Protein AF-E5RG54-F1 (afdb_monomer_lite)

pLDDT: mean 74.67, std 19.94, range [43.03, 98.38]

InterPro domains:
  IPR029071 Ubiquitin-like domain superfamily [SSF54236] (31-65)
  IPR041390 Focal adhesion kinase, N-terminal [PF18038] (35-65)

Secondary structure (DSSP, 8-state):
-------TT--S-------------S---TTPPP-EEEEE-----SS-GGG-EEEEE--TTS----

Foldseek 3Di:
DDDDDDDPPPDPDPPPPDPPPPPPPDPDDVPDDWDWDWAQDQPDDPDDNVPHTDIDTDDPPDDDDD

Structure (mmCIF, N/CA/C/O backbone):
data_AF-E5RG54-F1
#
_entry.id   AF-E5RG54-F1
#
loop_
_atom_site.group_PDB
_atom_site.id
_atom_site.type_symbol
_atom_site.label_atom_id
_atom_site.label_alt_id
_atom_site.label_comp_id
_atom_site.label_asym_id
_atom_site.label_entity_id
_atom_site.label_seq_id
_atom_site.pdbx_PDB_ins_code
_atom_site.Cartn_x
_atom_site.Cartn_y
_atom_site.Cartn_z
_atom_site.occupancy
_atom_site.B_iso_or_equiv
_atom_site.auth_seq_id
_atom_site.auth_comp_id
_atom_site.auth_asym_id
_atom_site.auth_atom_id
_atom_site.pdbx_PDB_model_num
ATOM 1 N N . MET A 1 1 ? -0.420 -37.158 -1.778 1.00 49.84 1 MET A N 1
ATOM 2 C CA . MET A 1 1 ? -0.485 -36.002 -0.861 1.00 49.84 1 MET A CA 1
ATOM 3 C C . MET A 1 1 ? 0.440 -36.315 0.299 1.00 49.84 1 MET A C 1
ATOM 5 O O . MET A 1 1 ? 0.221 -37.329 0.945 1.00 49.84 1 MET A O 1
ATOM 9 N N . ALA A 1 2 ? 1.518 -35.557 0.485 1.00 46.53 2 ALA A N 1
ATOM 10 C CA . ALA A 1 2 ? 2.478 -35.788 1.564 1.00 46.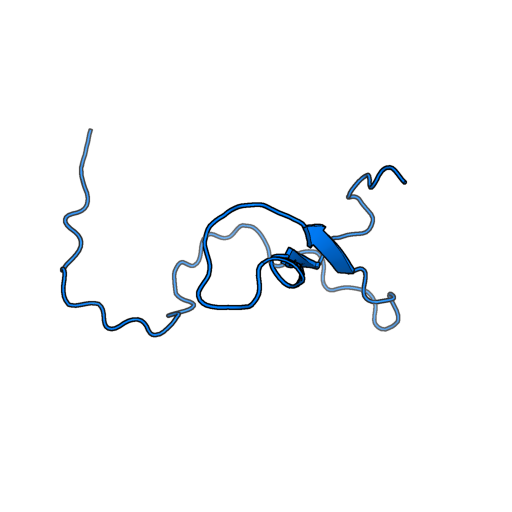53 2 ALA A CA 1
ATOM 11 C C . ALA A 1 2 ? 2.568 -34.515 2.411 1.00 46.53 2 ALA A C 1
ATOM 13 O O . ALA A 1 2 ? 2.742 -33.432 1.858 1.00 46.53 2 ALA A O 1
ATOM 14 N N . ALA A 1 3 ? 2.404 -34.649 3.726 1.00 57.06 3 ALA A N 1
ATOM 15 C CA . ALA A 1 3 ? 2.574 -33.560 4.679 1.00 57.06 3 ALA A CA 1
ATOM 16 C C . ALA A 1 3 ? 3.990 -33.638 5.258 1.00 57.06 3 ALA A C 1
ATOM 18 O O . ALA A 1 3 ? 4.380 -34.671 5.802 1.00 57.06 3 ALA A O 1
ATOM 19 N N . ALA A 1 4 ? 4.762 -32.562 5.123 1.00 62.72 4 ALA A N 1
ATOM 20 C CA . ALA A 1 4 ? 6.016 -32.420 5.845 1.00 62.72 4 ALA A CA 1
ATOM 21 C C . ALA A 1 4 ? 5.682 -32.107 7.310 1.00 62.72 4 ALA A C 1
ATOM 23 O O . ALA A 1 4 ? 5.093 -31.067 7.603 1.00 62.72 4 ALA A O 1
ATOM 24 N N . TYR A 1 5 ? 6.018 -33.022 8.219 1.00 59.75 5 TYR A N 1
ATOM 25 C CA . TYR A 1 5 ? 5.968 -32.758 9.654 1.00 59.75 5 TYR A CA 1
ATOM 26 C C . TYR A 1 5 ? 7.069 -31.749 9.986 1.00 59.75 5 TYR A C 1
ATOM 28 O O . TYR A 1 5 ? 8.252 -32.068 9.889 1.00 59.75 5 TYR A O 1
ATOM 36 N N . LEU A 1 6 ? 6.678 -30.522 10.322 1.00 70.69 6 LEU A N 1
ATOM 37 C CA . LEU A 1 6 ? 7.601 -29.511 10.823 1.00 70.69 6 LEU A CA 1
ATOM 38 C C . LEU A 1 6 ? 7.763 -29.693 12.332 1.00 70.69 6 LEU A C 1
ATOM 40 O O . LEU A 1 6 ? 6.778 -29.839 13.057 1.00 70.69 6 LEU A O 1
ATOM 44 N N . ASP A 1 7 ? 9.016 -29.696 12.780 1.00 60.38 7 ASP A N 1
ATOM 45 C CA . ASP A 1 7 ? 9.365 -29.741 14.195 1.00 60.38 7 ASP A CA 1
ATOM 46 C C . ASP A 1 7 ? 8.954 -28.416 14.870 1.00 60.38 7 ASP A C 1
ATOM 48 O O . ASP A 1 7 ? 9.287 -27.341 14.358 1.00 60.38 7 ASP A O 1
ATOM 52 N N . PRO A 1 8 ? 8.214 -28.453 15.992 1.00 67.06 8 PRO A N 1
ATOM 53 C CA . PRO A 1 8 ? 7.677 -27.251 16.621 1.00 67.06 8 PRO A CA 1
ATOM 54 C C . PRO A 1 8 ? 8.744 -26.381 17.305 1.00 67.06 8 PRO A C 1
ATOM 56 O O . PRO A 1 8 ? 8.418 -25.282 17.744 1.00 67.06 8 PRO A O 1
ATOM 59 N N . ASN A 1 9 ? 10.004 -26.827 17.403 1.00 56.25 9 ASN A N 1
ATOM 60 C CA . ASN A 1 9 ? 11.080 -26.104 18.087 1.00 56.25 9 ASN A CA 1
ATOM 61 C C . ASN A 1 9 ? 12.062 -25.416 17.123 1.00 56.25 9 ASN A C 1
ATOM 63 O O . ASN A 1 9 ? 13.245 -25.234 17.424 1.00 56.25 9 ASN A O 1
ATOM 67 N N . LEU A 1 10 ? 11.585 -25.001 15.947 1.00 60.28 10 LEU A N 1
ATOM 68 C CA . LEU A 1 10 ? 12.352 -24.117 15.079 1.00 60.28 10 LEU A CA 1
ATOM 69 C C . LEU A 1 10 ? 12.332 -22.702 15.675 1.00 60.28 10 LEU A C 1
ATOM 71 O O . LEU A 1 10 ? 11.512 -21.862 15.307 1.00 60.28 10 LEU A O 1
ATOM 75 N N . ASN A 1 11 ? 13.232 -22.459 16.634 1.00 53.28 11 ASN A N 1
ATOM 76 C CA . ASN A 1 11 ? 13.518 -21.126 17.153 1.00 53.28 11 ASN A CA 1
ATOM 77 C C . ASN A 1 11 ? 13.664 -20.161 15.978 1.00 53.28 11 ASN A C 1
ATOM 79 O O . ASN A 1 11 ? 14.461 -20.390 15.064 1.00 53.28 11 ASN A O 1
ATOM 83 N N . HIS A 1 12 ? 12.845 -19.114 16.025 1.00 52.75 12 HIS A N 1
ATOM 84 C CA . HIS A 1 12 ? 12.558 -18.141 14.981 1.00 52.75 12 HIS A CA 1
ATOM 85 C C . HIS A 1 12 ? 13.785 -17.279 14.637 1.00 52.75 12 HIS A C 1
ATOM 87 O O . HIS A 1 12 ? 13.803 -16.065 14.811 1.00 52.75 12 HIS A O 1
ATOM 93 N N . THR A 1 13 ? 14.843 -17.908 14.144 1.00 43.03 13 THR A N 1
ATOM 94 C CA . THR A 1 13 ? 15.837 -17.252 13.308 1.00 43.03 13 THR A CA 1
ATOM 95 C C . THR A 1 13 ? 15.298 -17.343 11.885 1.00 43.03 13 THR A C 1
ATOM 97 O O . THR A 1 13 ? 14.882 -18.432 11.476 1.00 43.03 13 THR A O 1
ATOM 100 N N . PRO A 1 14 ? 15.237 -16.246 11.110 1.00 49.41 14 PRO A N 1
ATOM 101 C CA . PRO A 1 14 ? 14.960 -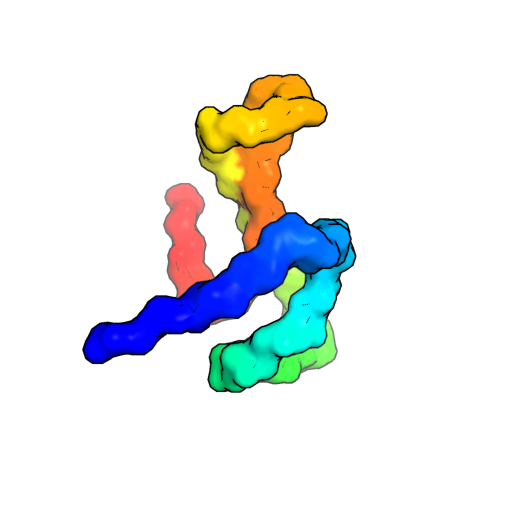16.347 9.688 1.00 49.41 14 PRO A CA 1
ATOM 102 C C . PRO A 1 14 ? 16.154 -17.061 9.048 1.00 49.41 14 PRO A C 1
ATOM 104 O O . PRO A 1 14 ? 17.099 -16.434 8.573 1.00 49.41 14 PRO A O 1
ATOM 107 N N . ASN A 1 15 ? 16.155 -18.394 9.103 1.00 43.09 15 ASN A N 1
ATOM 108 C CA . ASN A 1 15 ? 17.090 -19.196 8.350 1.00 43.09 15 ASN A CA 1
ATOM 109 C C . ASN A 1 15 ? 16.744 -18.958 6.877 1.00 43.09 15 ASN A C 1
ATOM 111 O O . ASN A 1 15 ? 15.704 -19.353 6.355 1.00 43.09 15 ASN A O 1
ATOM 115 N N . SER A 1 16 ? 17.597 -18.184 6.220 1.00 52.94 16 SER A N 1
ATOM 116 C CA . SER A 1 16 ? 17.587 -18.018 4.776 1.00 52.94 16 SER A CA 1
ATOM 117 C C . SER A 1 16 ? 18.112 -19.316 4.164 1.00 52.94 16 SER A C 1
ATOM 119 O O . SER A 1 16 ? 19.267 -19.416 3.759 1.00 52.94 16 SER A O 1
ATOM 121 N N . SER A 1 17 ? 17.306 -20.375 4.207 1.00 53.25 17 SER A N 1
ATOM 122 C CA . SER A 1 17 ? 17.712 -21.690 3.704 1.00 53.25 17 SER A CA 1
ATOM 123 C C . SER A 1 17 ? 16.539 -22.553 3.248 1.00 53.25 17 SER A C 1
ATOM 125 O O . SER A 1 17 ? 16.543 -23.767 3.395 1.00 53.25 17 SER A O 1
ATOM 127 N N . THR A 1 18 ? 15.578 -21.944 2.563 1.00 44.72 18 THR A N 1
ATOM 128 C CA . THR A 1 18 ? 14.939 -22.599 1.417 1.00 44.72 18 THR A CA 1
ATOM 129 C C . THR A 1 18 ? 15.481 -21.926 0.170 1.00 44.72 18 THR A C 1
ATOM 131 O O . THR A 1 18 ? 15.058 -20.827 -0.185 1.00 44.72 18 THR A O 1
ATOM 134 N N . LYS A 1 19 ? 16.433 -22.583 -0.504 1.00 45.88 19 LYS A N 1
ATOM 135 C CA . LYS A 1 19 ? 16.775 -22.281 -1.897 1.00 45.88 19 LYS A CA 1
ATOM 136 C C . LYS A 1 19 ? 15.593 -22.686 -2.781 1.00 45.88 19 LYS A C 1
ATOM 138 O O . LYS A 1 19 ? 15.674 -23.633 -3.555 1.00 45.88 19 LYS A O 1
ATOM 143 N N . THR A 1 20 ? 14.485 -21.964 -2.675 1.00 46.81 20 THR A N 1
ATOM 144 C CA . THR A 1 20 ? 13.591 -21.829 -3.814 1.00 46.81 20 THR A CA 1
ATOM 145 C C . THR A 1 20 ? 14.367 -20.966 -4.789 1.00 46.81 20 THR A C 1
ATOM 147 O O . THR A 1 20 ? 14.581 -19.782 -4.544 1.00 46.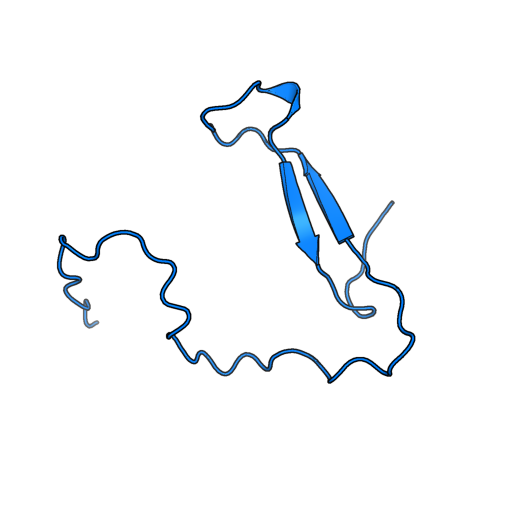81 20 THR A O 1
ATOM 150 N N . HIS A 1 21 ? 14.858 -21.576 -5.862 1.00 50.09 21 HIS A N 1
ATOM 151 C CA . HIS A 1 21 ? 15.499 -20.898 -6.985 1.00 50.09 21 HIS A CA 1
ATOM 152 C C . HIS A 1 21 ? 14.449 -20.098 -7.785 1.00 50.09 21 HIS A C 1
ATOM 154 O O . HIS A 1 21 ? 14.319 -20.237 -8.998 1.00 50.09 21 HIS A O 1
ATOM 160 N N . LEU A 1 22 ? 13.653 -19.271 -7.101 1.00 53.88 22 LEU A N 1
ATOM 161 C CA . LEU A 1 22 ? 13.109 -18.072 -7.709 1.00 53.88 22 LEU A CA 1
ATOM 162 C C . LEU A 1 22 ? 14.283 -17.112 -7.704 1.00 53.88 22 LEU A C 1
ATOM 164 O O . LEU A 1 22 ? 14.656 -16.605 -6.647 1.00 53.88 22 LEU A O 1
ATOM 168 N N . GLY A 1 23 ? 14.928 -17.002 -8.867 1.00 46.88 23 GLY A N 1
ATOM 169 C CA . GLY A 1 23 ? 16.139 -16.224 -9.061 1.00 46.88 23 GLY A CA 1
ATOM 170 C C . GLY A 1 23 ? 16.065 -14.934 -8.264 1.00 46.88 23 GLY A C 1
ATOM 171 O O .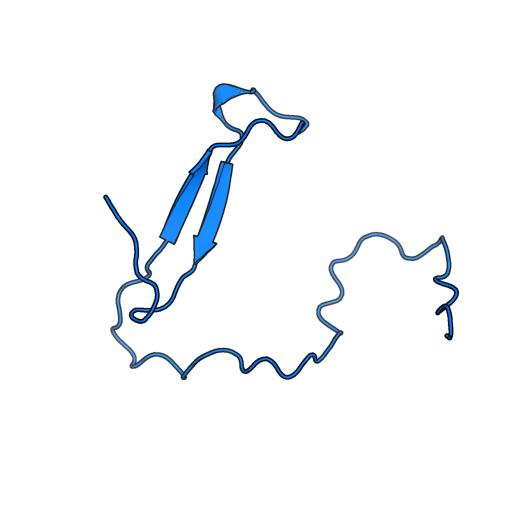 GLY A 1 23 ? 15.147 -14.133 -8.449 1.00 46.88 23 GLY A O 1
ATOM 172 N N . THR A 1 24 ? 17.027 -14.763 -7.359 1.00 48.75 24 THR A N 1
ATOM 173 C CA . THR A 1 24 ? 17.491 -13.444 -6.949 1.00 48.75 24 THR A CA 1
ATOM 174 C C . THR A 1 24 ? 17.601 -12.642 -8.227 1.00 48.75 24 THR A C 1
ATOM 176 O O . THR A 1 24 ? 18.441 -12.945 -9.077 1.00 48.75 24 THR A O 1
ATOM 179 N N . GLY A 1 25 ? 16.611 -11.769 -8.417 1.00 53.50 25 GLY A N 1
ATOM 180 C CA . GLY A 1 25 ? 16.347 -11.135 -9.690 1.00 53.50 25 GLY A CA 1
ATOM 181 C C . GLY A 1 25 ? 17.626 -10.532 -10.227 1.00 53.50 25 GLY A C 1
ATOM 182 O O . GLY A 1 25 ? 18.377 -9.955 -9.445 1.00 53.50 25 GLY A O 1
ATOM 183 N N . MET A 1 26 ? 17.832 -10.730 -11.532 1.00 53.62 26 MET A N 1
ATOM 184 C CA . MET A 1 26 ? 18.599 -9.865 -12.422 1.00 53.62 26 MET A CA 1
ATOM 185 C C . MET A 1 26 ? 19.551 -8.962 -11.644 1.00 53.62 26 MET A C 1
ATOM 187 O O . MET A 1 26 ? 19.096 -7.936 -11.133 1.00 53.62 26 MET A O 1
ATOM 191 N N . GLU A 1 27 ? 20.815 -9.374 -11.509 1.00 59.69 27 GLU A N 1
ATOM 192 C CA . GLU A 1 27 ? 21.870 -8.559 -10.906 1.00 59.69 27 GLU A CA 1
ATOM 193 C C . GLU A 1 27 ? 21.700 -7.128 -11.417 1.00 59.69 27 GLU A C 1
ATOM 195 O O . GLU A 1 27 ? 21.884 -6.853 -12.605 1.00 59.69 27 GLU A O 1
ATOM 200 N N . ARG A 1 28 ? 21.165 -6.245 -10.563 1.00 64.44 28 ARG A N 1
ATOM 201 C CA . ARG A 1 28 ? 20.760 -4.921 -11.026 1.00 64.44 28 ARG A CA 1
ATOM 202 C C . ARG A 1 28 ? 22.016 -4.218 -11.483 1.00 64.44 28 ARG A C 1
ATOM 204 O O . ARG A 1 28 ? 23.021 -4.244 -10.772 1.00 64.44 28 ARG A O 1
ATOM 211 N N . SER A 1 29 ? 21.941 -3.574 -12.645 1.00 63.44 29 SER A N 1
ATOM 212 C CA . SER A 1 29 ? 23.035 -2.743 -13.125 1.00 63.44 29 SER A CA 1
ATOM 213 C C . SER A 1 29 ? 23.463 -1.796 -11.997 1.00 63.44 29 SER A C 1
ATOM 215 O O . SER A 1 29 ? 22.594 -1.136 -11.410 1.00 63.44 29 SER A O 1
ATOM 217 N N . PRO A 1 30 ? 24.762 -1.743 -11.654 1.00 58.50 30 PRO A N 1
ATOM 218 C CA . PRO A 1 30 ? 25.267 -0.803 -10.664 1.00 58.50 30 PRO A CA 1
ATOM 219 C C . PRO A 1 30 ? 24.819 0.615 -11.047 1.00 58.50 30 PRO A C 1
ATOM 221 O O . PRO A 1 30 ? 25.229 1.132 -12.081 1.00 58.50 30 PRO A O 1
ATOM 224 N N . GLY A 1 31 ? 23.907 1.205 -10.267 1.00 67.94 31 GLY A N 1
ATOM 225 C CA . GLY A 1 31 ? 23.303 2.516 -10.552 1.00 67.94 31 GLY A CA 1
ATOM 226 C C . GLY A 1 31 ? 21.774 2.538 -10.678 1.00 67.94 31 GLY A C 1
ATOM 227 O O . GLY A 1 31 ? 21.196 3.622 -10.705 1.00 67.94 31 GLY A O 1
ATOM 228 N N . ALA A 1 32 ? 21.092 1.388 -10.708 1.00 69.94 32 ALA A N 1
ATOM 229 C CA . ALA A 1 32 ? 19.628 1.366 -10.675 1.00 69.94 32 ALA A CA 1
ATOM 230 C C . ALA A 1 32 ? 19.099 1.864 -9.314 1.00 69.94 32 ALA A C 1
ATOM 232 O O . ALA A 1 32 ? 19.479 1.330 -8.268 1.00 69.94 32 ALA A O 1
ATOM 233 N N . MET A 1 33 ? 18.206 2.864 -9.320 1.00 80.19 33 MET A N 1
ATOM 234 C CA . MET A 1 33 ? 17.586 3.383 -8.094 1.00 80.19 33 MET A CA 1
ATOM 235 C C . MET A 1 33 ? 16.843 2.274 -7.342 1.00 80.19 33 MET A C 1
ATOM 237 O O . MET A 1 33 ? 16.171 1.416 -7.925 1.00 80.19 33 MET A O 1
ATOM 241 N N . GLU A 1 34 ? 16.955 2.298 -6.015 1.00 84.56 34 GLU A N 1
ATOM 242 C CA . GLU A 1 34 ? 16.155 1.434 -5.163 1.00 84.56 34 GLU A CA 1
ATOM 243 C C . GLU A 1 34 ? 14.681 1.830 -5.273 1.00 84.56 34 GLU A C 1
ATOM 245 O O . GLU A 1 34 ? 14.307 2.978 -5.043 1.00 84.56 34 GLU A O 1
ATOM 250 N N . ARG A 1 35 ? 13.843 0.855 -5.628 1.00 89.69 35 ARG A N 1
ATOM 251 C CA . ARG A 1 35 ? 12.397 1.032 -5.737 1.00 89.69 35 ARG A CA 1
ATOM 252 C C . ARG A 1 35 ? 11.735 0.290 -4.590 1.00 89.69 35 ARG A C 1
ATOM 254 O O . ARG A 1 35 ? 11.803 -0.943 -4.532 1.00 89.69 35 ARG A O 1
ATOM 261 N N . VAL A 1 36 ? 11.141 1.053 -3.679 1.00 93.62 36 VAL A N 1
ATOM 262 C CA . VAL A 1 36 ? 10.438 0.544 -2.500 1.00 93.62 36 VAL A CA 1
ATOM 263 C C . VAL A 1 36 ? 9.014 1.071 -2.464 1.00 93.62 36 VAL A C 1
ATOM 265 O O . VAL A 1 36 ? 8.778 2.261 -2.655 1.00 93.62 36 VAL A O 1
ATOM 268 N N . LEU A 1 37 ? 8.070 0.177 -2.188 1.00 94.50 37 LEU A N 1
ATOM 269 C CA . LEU A 1 37 ? 6.673 0.510 -1.948 1.00 94.50 37 LEU A CA 1
ATOM 270 C C . LEU A 1 37 ? 6.351 0.306 -0.468 1.00 94.50 37 LEU A C 1
ATOM 272 O O . LEU A 1 37 ? 6.655 -0.748 0.092 1.00 94.50 37 LEU A O 1
ATOM 276 N N . LYS A 1 38 ? 5.706 1.298 0.152 1.00 95.62 38 LYS A N 1
ATOM 277 C CA . LYS A 1 38 ? 5.119 1.168 1.489 1.00 95.62 38 LYS A CA 1
ATOM 278 C C . LYS A 1 38 ? 3.637 0.833 1.348 1.00 95.62 38 LYS A C 1
ATOM 280 O O . LYS A 1 38 ? 2.860 1.671 0.903 1.00 95.62 38 LYS A O 1
ATOM 285 N N . VAL A 1 39 ? 3.253 -0.381 1.730 1.00 96.44 39 VAL A N 1
ATOM 286 C CA . VAL A 1 39 ? 1.869 -0.868 1.643 1.00 96.44 39 VAL A CA 1
ATOM 287 C C . VAL A 1 39 ? 1.258 -0.900 3.033 1.00 96.44 39 VAL A C 1
ATOM 289 O O . VAL A 1 39 ? 1.631 -1.752 3.837 1.00 96.44 39 VAL A O 1
ATOM 292 N N . PHE A 1 40 ? 0.331 0.014 3.310 1.00 97.38 40 PHE A N 1
ATOM 293 C CA . PHE A 1 40 ? -0.434 0.013 4.557 1.00 97.38 40 PHE A CA 1
ATOM 294 C C . PHE A 1 40 ? -1.431 -1.145 4.588 1.00 97.38 40 PHE A C 1
ATOM 296 O O . PHE A 1 40 ? -2.016 -1.500 3.564 1.00 97.38 40 PHE A O 1
ATOM 303 N N . HIS A 1 41 ? -1.620 -1.731 5.764 1.00 96.56 41 HIS A N 1
ATOM 304 C CA . HIS A 1 41 ? -2.528 -2.855 5.964 1.00 96.56 41 HIS A CA 1
ATOM 305 C C . HIS A 1 41 ? -3.111 -2.860 7.379 1.00 96.56 41 HIS A C 1
ATOM 307 O O . HIS A 1 41 ? -2.685 -2.103 8.243 1.00 96.56 41 HIS A O 1
ATOM 313 N N . TYR A 1 42 ? -4.073 -3.755 7.607 1.00 97.38 42 TYR A N 1
ATOM 314 C CA . TYR A 1 42 ? -4.769 -3.924 8.890 1.00 97.38 42 TYR A CA 1
ATOM 315 C C . TYR A 1 42 ? -4.448 -5.250 9.589 1.00 97.38 42 TYR A C 1
ATOM 317 O O . TYR A 1 42 ? -5.137 -5.633 10.530 1.00 97.38 42 TYR A O 1
ATOM 325 N N . PHE A 1 43 ? -3.433 -5.977 9.118 1.00 96.88 43 PHE A N 1
ATOM 326 C CA . PHE A 1 43 ? -2.924 -7.132 9.850 1.00 96.88 43 PHE A CA 1
ATOM 327 C C . PHE A 1 43 ? -2.364 -6.680 11.196 1.00 96.88 43 PHE A C 1
ATOM 329 O O . PHE A 1 43 ? -1.556 -5.755 11.250 1.00 96.88 43 PHE A O 1
ATOM 336 N N . GLU A 1 44 ? -2.823 -7.331 12.264 1.00 95.50 44 GLU A N 1
ATOM 337 C CA . GLU A 1 44 ? -2.442 -6.978 13.624 1.00 95.50 44 GLU A CA 1
ATOM 338 C C . GLU A 1 44 ? -0.935 -7.161 13.825 1.00 95.50 44 GLU A C 1
ATOM 340 O O . GLU A 1 44 ? -0.353 -8.192 13.485 1.00 95.50 44 GLU A O 1
ATOM 345 N N . SER A 1 45 ? -0.307 -6.130 14.377 1.00 94.19 45 SER A N 1
ATOM 346 C CA . SER A 1 45 ? 1.107 -6.109 14.724 1.00 94.19 45 SER A CA 1
ATOM 347 C C . SER A 1 45 ? 1.273 -5.420 16.076 1.00 94.19 45 SER A C 1
ATOM 349 O O . SER A 1 45 ? 0.476 -4.562 16.452 1.00 94.19 45 SER A O 1
ATOM 351 N N . ASN A 1 46 ? 2.331 -5.764 16.811 1.00 94.81 46 ASN A N 1
ATOM 352 C CA . ASN A 1 46 ? 2.647 -5.177 18.116 1.00 94.81 46 ASN A CA 1
ATOM 353 C C . ASN A 1 46 ? 3.289 -3.779 17.979 1.00 94.81 46 ASN A C 1
ATOM 355 O O . ASN A 1 46 ? 4.396 -3.531 18.455 1.00 94.81 46 ASN A O 1
ATOM 359 N N . SER A 1 47 ? 2.630 -2.877 17.257 1.00 95.00 47 SER A N 1
ATOM 360 C CA . SER A 1 47 ? 3.032 -1.480 17.077 1.00 95.00 47 SER A CA 1
ATOM 361 C C . SER A 1 47 ? 1.800 -0.596 16.897 1.00 95.00 47 SER A C 1
ATOM 363 O O . SER A 1 47 ? 0.690 -1.101 16.731 1.00 95.00 47 SER A O 1
ATOM 365 N N . GLU A 1 48 ? 1.970 0.728 16.921 1.00 97.81 48 GLU A N 1
ATOM 366 C CA . GLU A 1 48 ? 0.849 1.653 16.726 1.00 97.81 48 GLU A CA 1
ATOM 367 C C . GLU A 1 48 ? 0.155 1.405 15.371 1.00 97.81 48 GLU A C 1
ATOM 369 O O . GLU A 1 48 ? 0.853 1.325 14.355 1.00 97.81 48 GLU A O 1
ATOM 374 N N . PRO A 1 49 ? -1.188 1.326 15.302 1.00 96.69 49 PRO A N 1
ATOM 375 C CA . PRO A 1 49 ? -1.904 0.956 14.074 1.00 96.69 49 PRO A CA 1
ATOM 376 C C . PRO A 1 49 ? -1.586 1.820 12.848 1.00 96.69 49 PRO A C 1
ATOM 378 O O . PRO A 1 49 ? -1.580 1.342 11.718 1.00 96.69 49 PR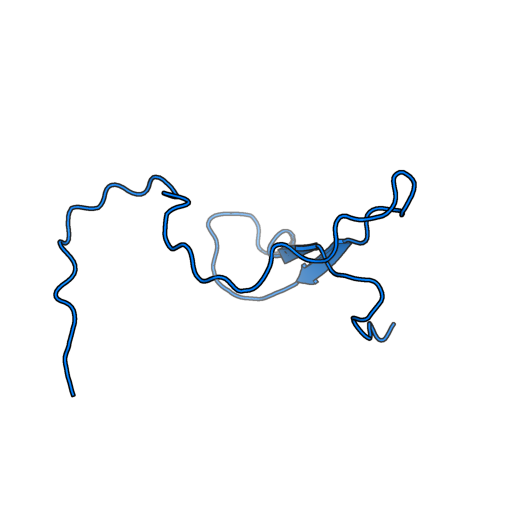O A O 1
ATOM 381 N N . THR A 1 50 ? -1.254 3.096 13.055 1.00 96.50 50 THR A N 1
ATOM 382 C CA . THR A 1 50 ? -0.862 4.035 11.987 1.00 96.50 50 THR A CA 1
ATOM 383 C C . THR A 1 50 ? 0.474 3.682 11.324 1.00 96.50 50 THR A C 1
ATOM 385 O O . THR A 1 50 ? 0.814 4.219 10.268 1.00 96.50 50 THR A O 1
ATOM 388 N N . THR A 1 51 ? 1.240 2.773 11.926 1.00 97.12 51 THR A N 1
ATOM 389 C CA . THR A 1 51 ? 2.556 2.338 11.450 1.00 97.12 51 THR A CA 1
ATOM 390 C C . THR A 1 51 ? 2.517 1.023 10.679 1.00 97.12 51 THR A C 1
ATOM 392 O O . THR A 1 51 ? 3.529 0.657 10.081 1.00 97.12 51 THR A O 1
ATOM 395 N N . TRP A 1 52 ? 1.376 0.325 10.654 1.00 98.38 52 TRP A N 1
ATOM 396 C CA . TRP A 1 52 ? 1.252 -0.996 10.040 1.00 98.38 52 TRP A CA 1
ATOM 397 C C . TRP A 1 52 ? 1.374 -0.913 8.523 1.00 98.38 52 TRP A C 1
ATOM 399 O O . TRP A 1 52 ? 0.458 -0.506 7.803 1.00 98.38 52 TRP A O 1
ATOM 409 N N . ALA A 1 53 ? 2.560 -1.272 8.039 1.00 97.25 53 ALA A N 1
ATOM 410 C CA . ALA A 1 53 ? 2.862 -1.308 6.627 1.00 97.25 53 ALA A CA 1
ATOM 411 C C . ALA A 1 53 ? 3.986 -2.297 6.312 1.00 97.25 53 ALA A C 1
ATOM 413 O O . ALA A 1 53 ? 4.900 -2.508 7.106 1.00 97.25 53 ALA A O 1
ATOM 414 N N . SER A 1 54 ? 3.951 -2.857 5.107 1.00 95.88 54 SER A N 1
ATOM 415 C CA . SER A 1 54 ? 5.047 -3.648 4.549 1.00 95.88 54 SER A CA 1
ATOM 416 C C . SER A 1 54 ? 5.905 -2.773 3.641 1.00 95.88 54 SER A C 1
ATOM 418 O O . SER A 1 54 ? 5.372 -2.020 2.825 1.00 95.88 54 SER A O 1
ATOM 420 N N . ILE A 1 55 ? 7.230 -2.887 3.760 1.00 96.06 55 ILE A N 1
ATOM 421 C CA . ILE A 1 55 ? 8.190 -2.234 2.861 1.00 96.06 55 ILE A CA 1
ATOM 422 C C . ILE A 1 55 ? 8.648 -3.260 1.827 1.00 96.06 55 ILE A C 1
ATOM 424 O O . ILE A 1 55 ? 9.361 -4.206 2.155 1.00 96.06 55 ILE A O 1
ATOM 428 N N . ILE A 1 56 ? 8.211 -3.091 0.581 1.00 94.44 56 ILE A N 1
ATOM 429 C CA . ILE A 1 56 ? 8.412 -4.066 -0.492 1.00 94.44 56 ILE A CA 1
ATOM 430 C C . ILE A 1 56 ? 9.397 -3.504 -1.509 1.00 94.44 56 ILE A C 1
ATOM 432 O O . ILE A 1 56 ? 9.132 -2.484 -2.142 1.00 94.44 56 ILE A O 1
ATOM 436 N N . ARG A 1 57 ? 10.520 -4.199 -1.708 1.00 93.38 57 ARG A N 1
ATOM 437 C CA . ARG A 1 57 ? 11.446 -3.932 -2.816 1.00 93.38 57 ARG A CA 1
ATOM 438 C C . ARG A 1 57 ? 10.903 -4.590 -4.080 1.00 93.38 57 ARG A C 1
ATOM 440 O O . ARG A 1 57 ? 10.593 -5.778 -4.056 1.00 93.38 57 ARG A O 1
ATOM 447 N N . HIS A 1 58 ? 10.833 -3.855 -5.184 1.00 89.69 58 HIS A N 1
ATOM 448 C CA . HIS A 1 58 ? 10.285 -4.380 -6.438 1.00 89.69 58 HIS A CA 1
ATOM 449 C C . HIS A 1 58 ? 11.140 -4.006 -7.651 1.00 89.69 58 HIS A C 1
ATOM 451 O O . HIS A 1 58 ? 11.891 -3.030 -7.610 1.00 89.69 58 HIS A O 1
ATOM 457 N N . GLY A 1 59 ? 11.067 -4.811 -8.714 1.00 88.62 59 GLY A N 1
ATOM 458 C CA . GLY A 1 59 ? 11.789 -4.594 -9.974 1.00 88.62 59 GLY A CA 1
ATOM 459 C C . GLY A 1 59 ? 11.101 -3.591 -10.899 1.00 88.62 59 GLY A C 1
ATOM 460 O O . GLY A 1 59 ? 9.940 -3.246 -10.692 1.00 88.62 59 GLY A O 1
ATOM 461 N N . ASP A 1 60 ? 11.805 -3.160 -11.948 1.00 87.12 60 ASP A N 1
ATOM 462 C CA . ASP A 1 60 ? 11.259 -2.232 -12.952 1.00 87.12 60 ASP A CA 1
ATOM 463 C C . ASP A 1 60 ? 10.123 -2.843 -13.781 1.00 87.12 60 ASP A C 1
ATOM 465 O O . ASP A 1 60 ? 9.248 -2.126 -14.247 1.00 87.12 60 ASP A O 1
ATOM 469 N N . ALA A 1 61 ? 10.086 -4.173 -13.908 1.00 89.75 61 ALA A N 1
ATOM 470 C CA . ALA A 1 61 ? 8.984 -4.886 -14.555 1.00 89.75 61 ALA A CA 1
ATOM 471 C C . ALA A 1 61 ? 7.709 -4.963 -13.688 1.00 89.75 61 ALA A C 1
ATOM 473 O O . ALA A 1 61 ? 6.703 -5.517 -14.121 1.00 89.75 61 ALA A O 1
AT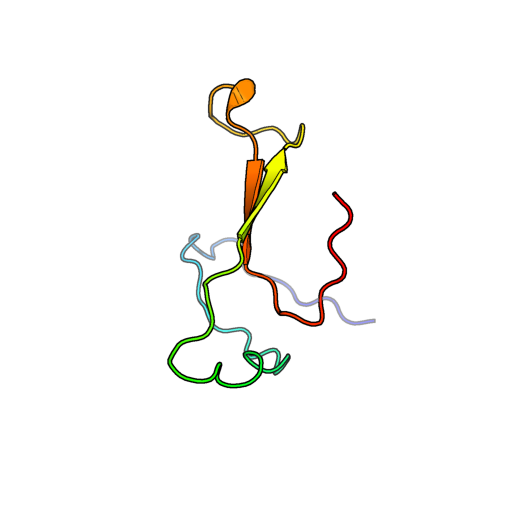OM 474 N N . THR A 1 62 ? 7.746 -4.473 -12.443 1.00 90.12 62 THR A N 1
ATOM 475 C CA . THR A 1 62 ? 6.560 -4.406 -11.585 1.00 90.12 62 THR A CA 1
ATOM 476 C C . THR A 1 62 ? 5.740 -3.175 -11.949 1.00 90.12 62 THR A C 1
ATOM 478 O O . THR A 1 62 ? 6.171 -2.049 -11.698 1.00 90.12 62 THR A O 1
ATOM 481 N N . ASP A 1 63 ? 4.551 -3.402 -12.502 1.00 91.38 63 ASP A N 1
ATOM 482 C CA . ASP A 1 63 ? 3.568 -2.350 -12.748 1.00 91.38 63 ASP A CA 1
ATOM 483 C C . ASP A 1 63 ? 3.012 -1.846 -11.408 1.00 91.38 63 ASP A C 1
ATOM 485 O O . ASP A 1 63 ? 2.281 -2.550 -10.709 1.00 91.38 63 ASP A O 1
ATOM 489 N N . VAL A 1 64 ? 3.425 -0.643 -11.009 1.00 89.69 64 VAL A N 1
ATOM 490 C CA . VAL A 1 64 ? 2.903 0.045 -9.825 1.00 89.69 64 VAL A CA 1
ATOM 491 C C . VAL A 1 64 ? 1.990 1.151 -10.311 1.00 89.69 64 VAL A C 1
ATOM 493 O O . VAL A 1 64 ? 2.444 2.103 -10.947 1.00 89.69 64 VAL A O 1
ATOM 496 N N . ARG A 1 65 ? 0.704 1.034 -9.987 1.00 89.75 65 ARG A N 1
ATOM 497 C CA . ARG A 1 65 ? -0.273 2.078 -10.275 1.00 89.75 65 ARG A CA 1
ATOM 498 C C . ARG A 1 65 ? -0.282 3.093 -9.135 1.00 89.75 65 ARG A C 1
ATOM 500 O O . ARG A 1 65 ? -0.410 2.698 -7.977 1.00 89.75 65 ARG A O 1
ATOM 507 N N . ILE A 1 66 ? -0.099 4.364 -9.487 1.00 80.19 66 ILE A N 1
ATOM 508 C CA . ILE A 1 66 ? -0.167 5.508 -8.566 1.00 80.19 66 ILE A CA 1
ATOM 509 C C . ILE A 1 66 ? -1.600 5.995 -8.372 1.00 80.19 66 ILE A C 1
ATOM 511 O O . ILE A 1 66 ? -2.402 5.851 -9.325 1.00 80.19 66 ILE A O 1
#

Radius of gyration: 17.2 Å; chains: 1; bounding box: 30×42×33 Å

Organism: Homo sapiens (NCBI:txid9606)

Sequence (66 aa):
MAAAYLDPNLNHTPNSSTKTHLGTGMERSPGAMERVLKVFHYFESNSEPTTWASIIRHGDATDVRI